Protein AF-K1U5I0-F1 (afdb_monomer)

Mean predicted aligned error: 6.74 Å

InterPro domains:
  IPR011698 CobB/CobQ-like glutamine amidotransferase [PF07685] (1-52)

pLDDT: mean 89.69, std 10.42, range [45.84, 98.0]

Secondary structure (DSSP, 8-state):
---EE-------PPTTPPP--SEE-TTS-EESEEEETTEEE--EETGGG-HHHHHHHHGGGGGG--S------HHHHHHHHHHHHHHHHHHHS-HHHHHHHHHHTT-

Radius of gyration: 20.37 Å; Cα contacts (8 Å, |Δi|>4): 71; chains: 1; bounding box: 43×43×48 Å

Nearest PDB structures (foldseek):
  8y8g-assembly1_A  TM=4.006E-01  e=8.922E+00  Human coronavirus HKU1 (isolate N5)

Sequence (107 aa):
MQGYEIHMGVTTPVEGTPDSPLNLLENGSTDGYYVDSTCMGTYIHGILDNPEFIDFLLVPFADKLSGNAGAFDYHTFKEEQYDRLAEHVRRHVNLPLIYQILTKNHD

Foldseek 3Di:
DDFDADDDDDDDDDPPDDDAFPDQDPVRDGFWHDPDLQDTDGRTHCLVVDPVSVCSNCVVVVVVPPDPPDDDNSVVVVVVVVVVVVVVCVVPPPVVVVVVVVVVVPD

Solvent-accessible surface area (backbone atoms only — not comparable to full-atom values): 6920 Å² total; per-residue (Å²): 132,64,65,46,78,86,78,89,80,83,88,75,83,62,88,91,60,77,94,40,56,62,39,80,44,96,89,72,49,70,42,42,37,46,79,50,90,90,41,66,48,65,65,53,42,55,42,82,75,24,67,72,52,43,51,62,60,40,56,94,46,50,94,75,59,88,65,86,78,64,98,72,64,60,66,62,55,50,52,54,50,50,53,52,50,52,53,51,46,64,74,75,42,68,56,73,59,52,52,50,55,67,61,63,76,76,116

Organism: NCBI:txid408170

Structure (mmCIF, N/CA/C/O backbone):
data_AF-K1U5I0-F1
#
_entry.id   AF-K1U5I0-F1
#
loop_
_atom_site.group_PDB
_atom_site.id
_atom_site.type_symbol
_atom_site.label_atom_id
_atom_site.label_alt_id
_atom_site.label_comp_id
_atom_site.label_asym_id
_atom_site.label_entity_id
_atom_site.label_seq_id
_atom_site.pdbx_PDB_ins_code
_atom_site.Cartn_x
_atom_site.Cartn_y
_atom_site.Cartn_z
_atom_site.occupancy
_atom_site.B_iso_or_equiv
_atom_site.auth_seq_id
_atom_site.auth_comp_id
_atom_site.auth_asym_id
_atom_site.auth_atom_id
_atom_site.pdbx_PDB_model_num
ATOM 1 N N . MET A 1 1 ? 8.441 4.806 2.261 1.00 87.25 1 MET A N 1
ATOM 2 C CA . MET A 1 1 ? 7.229 4.020 1.956 1.00 87.25 1 MET A CA 1
ATOM 3 C C . MET A 1 1 ? 7.018 2.976 3.037 1.00 87.25 1 MET A C 1
ATOM 5 O O . MET A 1 1 ? 7.993 2.566 3.658 1.00 87.25 1 MET A O 1
ATOM 9 N N . GLN A 1 2 ? 5.770 2.588 3.280 1.00 91.31 2 GLN A N 1
ATOM 10 C CA . GLN A 1 2 ? 5.369 1.561 4.240 1.00 91.31 2 GLN A CA 1
ATOM 11 C C . GLN A 1 2 ? 4.345 0.617 3.603 1.00 91.31 2 GLN A C 1
ATOM 13 O O . GLN A 1 2 ? 3.597 0.999 2.702 1.00 91.31 2 GLN A O 1
ATOM 18 N N . GLY A 1 3 ? 4.308 -0.616 4.090 1.00 92.75 3 GLY A N 1
ATOM 19 C CA . GLY A 1 3 ? 3.368 -1.641 3.663 1.00 92.75 3 GLY A CA 1
ATOM 20 C C . GLY A 1 3 ? 3.584 -2.923 4.4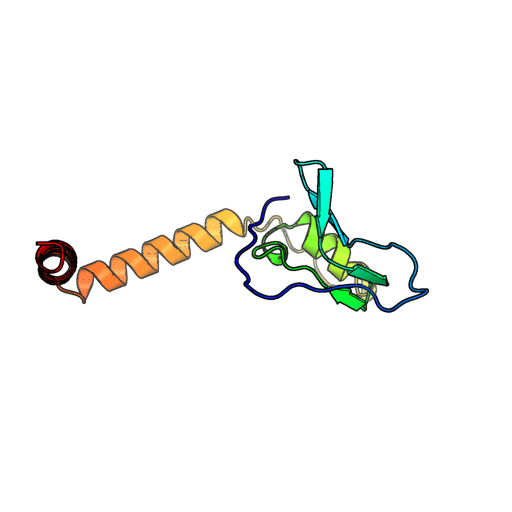56 1.00 92.75 3 GLY A C 1
ATOM 21 O O . GLY A 1 3 ? 4.470 -2.989 5.310 1.00 92.75 3 GLY A O 1
ATOM 22 N N . TYR A 1 4 ? 2.756 -3.927 4.201 1.00 92.00 4 TYR A N 1
ATOM 23 C CA . TYR A 1 4 ? 2.832 -5.209 4.894 1.00 92.00 4 TYR A CA 1
ATOM 24 C C . TYR A 1 4 ? 2.561 -6.375 3.948 1.00 92.00 4 TYR A C 1
ATOM 26 O O . TYR A 1 4 ? 1.899 -6.232 2.923 1.00 92.00 4 TYR A O 1
ATOM 34 N N . GLU A 1 5 ? 3.036 -7.552 4.332 1.00 91.38 5 GLU A N 1
ATOM 35 C CA . GLU A 1 5 ? 2.874 -8.791 3.581 1.00 91.38 5 GLU A CA 1
ATOM 36 C C . GLU A 1 5 ? 1.901 -9.716 4.327 1.00 91.38 5 GLU A C 1
ATOM 38 O O . GLU A 1 5 ? 2.161 -10.106 5.466 1.00 91.38 5 GLU A O 1
ATOM 43 N N . ILE A 1 6 ? 0.754 -10.042 3.720 1.00 90.75 6 ILE A N 1
ATOM 44 C CA . ILE A 1 6 ? -0.195 -11.041 4.244 1.00 90.75 6 ILE A CA 1
ATOM 45 C C . ILE A 1 6 ? -0.737 -11.852 3.065 1.00 90.75 6 ILE A C 1
ATOM 47 O O . ILE A 1 6 ? -1.831 -11.613 2.554 1.00 90.75 6 ILE A O 1
ATOM 51 N N . HIS A 1 7 ? 0.034 -12.841 2.630 1.00 87.88 7 HIS A N 1
ATOM 52 C CA . HIS A 1 7 ? -0.402 -13.808 1.628 1.00 87.88 7 HIS A CA 1
ATOM 53 C C . HIS A 1 7 ? 0.165 -15.194 1.918 1.00 87.88 7 HIS A C 1
ATOM 55 O O . HIS A 1 7 ? 1.148 -15.364 2.629 1.00 87.88 7 HIS A O 1
ATOM 61 N N . MET A 1 8 ? -0.486 -16.202 1.340 1.00 91.38 8 MET A N 1
ATOM 62 C CA . MET A 1 8 ? -0.056 -17.603 1.418 1.00 91.38 8 MET A CA 1
ATOM 63 C C . MET A 1 8 ? 0.580 -18.095 0.112 1.00 91.38 8 MET A C 1
ATOM 65 O O . MET A 1 8 ? 1.164 -19.174 0.077 1.00 91.38 8 MET A O 1
ATOM 69 N N . GLY A 1 9 ? 0.411 -17.346 -0.982 1.00 92.31 9 GLY A N 1
ATOM 70 C CA . GLY A 1 9 ? 0.969 -17.698 -2.286 1.00 92.31 9 GLY A CA 1
ATOM 71 C C . GLY A 1 9 ? 2.462 -17.400 -2.353 1.00 92.31 9 GLY A C 1
ATOM 72 O O . GLY A 1 9 ? 2.922 -16.448 -1.735 1.00 92.31 9 GLY A O 1
ATOM 73 N N . VAL A 1 10 ? 3.199 -18.189 -3.132 1.00 90.69 10 VAL A N 1
ATOM 74 C CA . VAL A 1 10 ? 4.613 -17.949 -3.443 1.00 90.69 10 VAL A CA 1
ATOM 75 C C . VAL A 1 10 ? 4.734 -17.831 -4.955 1.00 90.69 10 VAL A C 1
ATOM 77 O O . VAL A 1 10 ? 4.300 -18.729 -5.677 1.00 90.69 10 VAL A O 1
ATOM 80 N N . THR A 1 11 ? 5.303 -16.726 -5.432 1.00 92.00 11 THR A N 1
ATOM 81 C CA . THR A 1 11 ? 5.589 -16.525 -6.856 1.00 92.00 11 THR A CA 1
ATOM 82 C C . THR A 1 11 ? 7.048 -16.850 -7.130 1.00 92.00 11 THR A C 1
ATOM 84 O O . THR A 1 11 ? 7.940 -16.363 -6.441 1.00 92.00 11 THR A O 1
ATOM 87 N N . THR A 1 12 ? 7.294 -17.655 -8.159 1.00 90.94 12 THR A N 1
ATOM 88 C CA . THR A 1 12 ? 8.636 -17.923 -8.683 1.00 90.94 12 THR A CA 1
ATOM 89 C C . THR A 1 12 ? 8.719 -17.432 -10.125 1.00 90.94 12 THR A C 1
ATOM 91 O O . THR A 1 12 ? 7.832 -17.785 -10.911 1.00 90.94 12 THR A O 1
ATOM 94 N N . PRO A 1 13 ? 9.754 -16.660 -10.502 1.00 90.12 13 PRO A N 1
ATOM 95 C CA . PRO A 1 13 ? 9.954 -16.254 -11.888 1.00 90.12 13 PRO A CA 1
ATOM 96 C C . PRO A 1 13 ? 10.037 -17.463 -12.823 1.00 90.12 13 PRO A C 1
ATOM 98 O O . PRO A 1 13 ? 10.551 -18.522 -12.456 1.00 90.12 13 PRO A O 1
ATOM 101 N N . VAL A 1 14 ? 9.544 -17.297 -14.050 1.00 93.56 14 VAL A N 1
ATOM 102 C CA . VAL A 1 14 ? 9.713 -18.303 -15.105 1.00 93.56 14 VAL A CA 1
ATOM 103 C C . VAL A 1 14 ? 11.199 -18.415 -15.449 1.00 93.56 14 VAL A C 1
ATOM 105 O O . VAL A 1 14 ? 11.912 -17.411 -15.472 1.00 93.56 14 VAL A O 1
ATOM 108 N N . GLU A 1 15 ? 11.674 -19.625 -15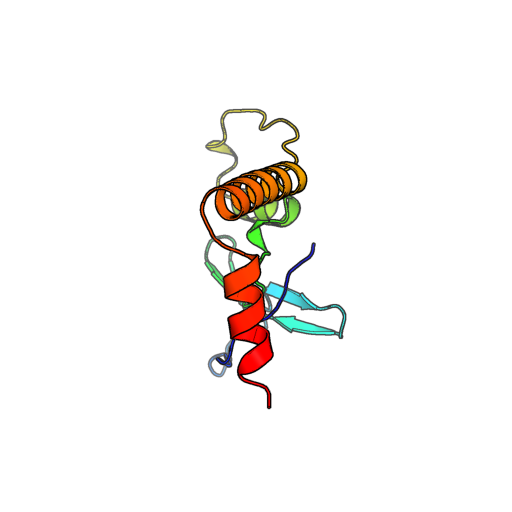.738 1.00 94.88 15 GLU A N 1
ATOM 109 C CA . GLU A 1 15 ? 13.074 -19.867 -16.094 1.00 94.88 15 GLU A CA 1
ATOM 110 C C . GLU A 1 15 ? 13.544 -18.960 -17.248 1.00 94.88 15 GLU A C 1
ATOM 112 O O . GLU A 1 15 ? 12.842 -18.772 -18.241 1.00 94.88 15 GLU A O 1
ATOM 117 N N . GLY A 1 16 ? 14.739 -18.377 -17.102 1.00 93.94 16 GLY A N 1
ATOM 118 C CA . GLY A 1 16 ? 15.322 -17.452 -18.082 1.00 93.94 16 GLY A CA 1
ATOM 119 C C . GLY A 1 16 ? 14.824 -16.006 -17.986 1.00 93.94 16 GLY A C 1
ATOM 120 O O . GLY A 1 16 ? 15.318 -15.148 -18.717 1.00 93.94 16 GLY A O 1
ATOM 121 N N . THR A 1 17 ? 13.889 -15.714 -17.080 1.00 93.06 17 THR A N 1
ATOM 122 C CA . THR A 1 17 ? 13.443 -14.345 -16.799 1.00 93.06 17 THR A CA 1
ATOM 123 C C . THR A 1 17 ? 14.529 -13.593 -16.014 1.00 93.06 17 THR A C 1
ATOM 125 O O . THR A 1 17 ? 15.027 -14.136 -15.024 1.00 93.06 17 THR A O 1
ATOM 128 N N . PRO A 1 18 ? 14.929 -12.373 -16.429 1.00 94.25 18 PRO A N 1
ATOM 129 C CA . PRO A 1 18 ? 15.861 -11.552 -15.660 1.00 94.25 18 PRO A CA 1
ATOM 130 C C . PRO A 1 18 ? 15.331 -11.251 -14.258 1.00 94.25 18 PRO A C 1
ATOM 132 O O . PRO A 1 18 ? 14.127 -11.165 -14.051 1.00 94.25 18 PRO A O 1
ATOM 135 N N . ASP A 1 19 ? 16.224 -11.043 -13.296 1.00 93.81 19 ASP A N 1
ATOM 136 C CA . ASP A 1 19 ? 15.800 -10.559 -11.986 1.00 93.81 19 ASP A CA 1
ATOM 137 C C . ASP A 1 19 ? 15.390 -9.083 -12.092 1.00 93.81 19 ASP A C 1
ATOM 139 O O . ASP A 1 19 ? 16.171 -8.23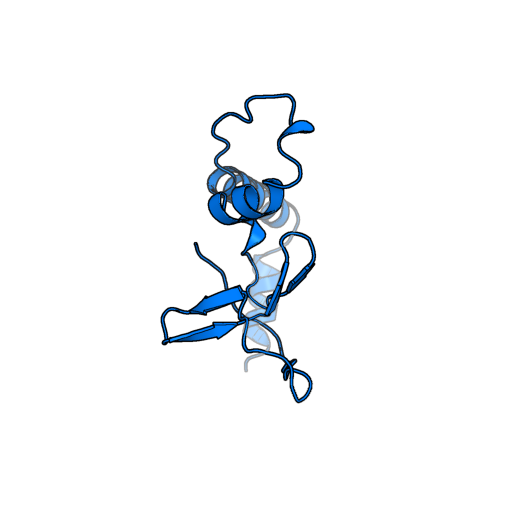9 -12.543 1.00 93.81 19 ASP A O 1
ATOM 143 N N . SER A 1 20 ? 14.144 -8.778 -11.737 1.00 96.56 20 SER A N 1
ATOM 144 C CA . SER A 1 20 ? 13.605 -7.417 -11.778 1.00 96.56 20 SER A CA 1
ATOM 145 C C . SER A 1 20 ? 12.558 -7.225 -10.682 1.00 96.56 20 SER A C 1
ATOM 147 O O . SER A 1 20 ? 11.363 -7.139 -10.965 1.00 96.56 20 SER A O 1
ATOM 149 N N . PRO A 1 21 ? 12.973 -7.221 -9.407 1.00 96.31 21 PRO A N 1
ATOM 150 C CA . PRO A 1 21 ? 12.046 -7.029 -8.305 1.00 96.31 21 PRO A CA 1
ATOM 151 C C . PRO A 1 21 ? 11.493 -5.603 -8.301 1.00 96.31 21 PRO A C 1
ATOM 153 O O . PRO A 1 21 ? 12.200 -4.653 -8.642 1.00 96.31 21 PRO A O 1
ATOM 156 N N . LEU A 1 22 ? 10.238 -5.443 -7.872 1.00 96.44 22 LEU A N 1
ATOM 157 C CA . LEU A 1 22 ? 9.654 -4.110 -7.699 1.00 96.44 22 LEU A CA 1
ATOM 158 C C . LEU A 1 22 ? 10.148 -3.452 -6.403 1.00 96.44 22 LEU A C 1
ATOM 160 O O . LEU A 1 22 ? 10.394 -2.248 -6.377 1.00 96.44 22 LEU A O 1
ATOM 164 N N . ASN A 1 23 ? 10.305 -4.244 -5.338 1.00 95.75 23 ASN A N 1
ATOM 165 C CA . ASN A 1 23 ? 10.653 -3.757 -4.009 1.00 95.75 23 ASN A CA 1
ATOM 166 C C . ASN A 1 23 ? 11.929 -4.410 -3.475 1.00 95.75 23 ASN A C 1
ATOM 168 O O . ASN A 1 23 ? 12.128 -5.619 -3.605 1.00 95.75 23 ASN A O 1
ATOM 172 N N . LEU A 1 24 ? 12.738 -3.607 -2.782 1.00 95.62 24 LEU A N 1
ATOM 173 C CA . LEU A 1 24 ? 13.782 -4.064 -1.868 1.00 95.62 24 LEU A CA 1
ATOM 174 C C . LEU A 1 24 ? 13.307 -3.797 -0.437 1.00 95.62 24 LEU A C 1
ATOM 176 O O . LEU A 1 24 ? 13.057 -2.646 -0.073 1.00 95.62 24 LEU A O 1
ATOM 180 N N . LEU A 1 25 ? 13.159 -4.854 0.357 1.00 94.44 25 LEU A N 1
ATOM 181 C CA . LEU A 1 25 ? 12.658 -4.785 1.727 1.00 94.44 25 LEU A CA 1
ATOM 182 C C . LEU A 1 25 ? 13.794 -4.498 2.720 1.00 94.44 25 LEU A C 1
ATOM 184 O O . LEU A 1 25 ? 14.968 -4.744 2.442 1.00 94.44 25 LEU A O 1
ATOM 188 N N . GLU A 1 26 ? 13.452 -4.008 3.915 1.00 93.75 26 GLU A N 1
ATOM 189 C CA . GLU A 1 26 ? 14.434 -3.618 4.945 1.00 93.75 26 GLU A CA 1
ATOM 190 C C . GLU A 1 26 ? 15.344 -4.771 5.397 1.00 93.75 26 GLU A C 1
ATOM 192 O O . GLU A 1 26 ? 16.496 -4.559 5.768 1.00 93.75 26 GLU A O 1
ATOM 197 N N . ASN A 1 27 ? 14.844 -6.007 5.338 1.00 92.94 27 ASN A N 1
ATOM 198 C CA . ASN A 1 27 ? 15.603 -7.216 5.662 1.00 92.94 27 ASN A CA 1
ATOM 199 C C . ASN A 1 27 ? 16.538 -7.678 4.519 1.00 92.94 27 ASN A C 1
ATOM 201 O O . ASN A 1 27 ? 17.172 -8.726 4.641 1.00 92.94 27 ASN A O 1
ATOM 205 N N . GLY A 1 28 ? 16.607 -6.930 3.413 1.00 94.38 28 GLY A N 1
ATOM 206 C CA . GLY A 1 28 ? 17.417 -7.233 2.233 1.00 94.38 28 GLY A CA 1
ATOM 207 C C . GLY A 1 28 ? 16.791 -8.232 1.257 1.00 94.38 28 GLY A C 1
ATOM 208 O O . GLY A 1 28 ? 17.397 -8.517 0.227 1.00 94.38 28 GLY A O 1
ATOM 209 N N . SER A 1 29 ? 15.602 -8.765 1.554 1.00 93.31 29 SER A N 1
ATOM 210 C CA . SER A 1 29 ? 14.839 -9.573 0.595 1.00 93.31 29 SER A CA 1
ATOM 211 C C . SER A 1 29 ? 14.132 -8.695 -0.437 1.00 93.31 29 SER A C 1
ATOM 213 O O . SER A 1 29 ? 13.995 -7.483 -0.259 1.00 93.31 29 SER A O 1
ATOM 215 N N . THR A 1 30 ? 13.704 -9.304 -1.536 1.00 95.12 30 THR A N 1
ATOM 216 C CA . THR A 1 30 ? 13.008 -8.625 -2.625 1.00 95.12 30 THR A CA 1
ATOM 217 C C . THR A 1 30 ? 11.564 -9.099 -2.719 1.00 95.12 30 THR A C 1
ATOM 219 O O . THR A 1 30 ? 11.262 -10.248 -2.399 1.00 95.12 30 THR A O 1
ATOM 222 N N . ASP A 1 31 ? 10.671 -8.215 -3.160 1.00 95.38 31 ASP A N 1
ATOM 223 C CA . ASP A 1 31 ? 9.271 -8.552 -3.423 1.00 95.38 31 ASP A CA 1
ATOM 224 C C . ASP A 1 31 ? 8.811 -8.013 -4.780 1.00 95.38 31 ASP A C 1
ATOM 226 O O . ASP A 1 31 ? 9.223 -6.939 -5.238 1.00 95.38 31 ASP A O 1
ATOM 230 N N . GLY A 1 32 ? 7.887 -8.756 -5.384 1.00 95.31 32 GLY A N 1
ATOM 231 C CA . GLY A 1 32 ? 7.222 -8.358 -6.604 1.00 95.31 32 GLY A CA 1
ATOM 232 C C . GLY A 1 32 ? 8.098 -8.496 -7.839 1.00 95.31 32 GLY A C 1
ATOM 233 O O . GLY A 1 32 ? 9.199 -9.041 -7.809 1.00 95.31 32 GLY A O 1
ATOM 234 N N . TYR A 1 33 ? 7.576 -8.000 -8.951 1.00 97.12 33 TYR A N 1
ATOM 235 C CA . TYR A 1 33 ? 8.256 -8.019 -10.233 1.00 97.12 33 TYR A CA 1
ATOM 236 C C . TYR A 1 33 ? 7.868 -6.778 -11.039 1.00 97.12 33 TYR A C 1
ATOM 238 O O . TYR A 1 33 ? 6.689 -6.419 -11.114 1.00 97.12 33 TYR A O 1
ATOM 246 N N . TYR A 1 34 ? 8.853 -6.134 -11.649 1.00 96.56 34 TYR A N 1
ATOM 247 C CA . TYR A 1 34 ? 8.700 -4.962 -12.498 1.00 96.56 34 TYR A CA 1
ATOM 248 C C . TYR A 1 34 ? 9.044 -5.336 -13.942 1.00 96.56 34 TYR A C 1
ATOM 250 O O . TYR A 1 34 ? 10.177 -5.689 -14.253 1.00 96.56 34 TYR A O 1
ATOM 258 N N . VAL A 1 35 ? 8.060 -5.278 -14.840 1.00 95.31 35 VAL A N 1
ATOM 259 C CA . VAL A 1 35 ? 8.306 -5.435 -16.282 1.00 95.31 35 VAL A CA 1
ATOM 260 C C . VAL A 1 35 ? 8.549 -4.059 -16.894 1.00 95.31 35 VAL A C 1
ATOM 262 O O . VAL A 1 35 ? 9.568 -3.835 -17.546 1.00 95.31 35 VAL A O 1
ATOM 265 N N . ASP A 1 36 ? 7.621 -3.133 -16.653 1.00 94.06 36 ASP A N 1
ATOM 266 C CA . ASP A 1 36 ? 7.675 -1.744 -17.102 1.00 94.06 36 ASP A CA 1
ATOM 267 C C . ASP A 1 36 ? 6.702 -0.861 -16.295 1.00 94.06 36 ASP A C 1
ATOM 269 O O . ASP A 1 36 ? 6.020 -1.328 -15.383 1.00 94.06 36 ASP A O 1
ATOM 273 N N . SER A 1 37 ? 6.612 0.431 -16.634 1.00 91.25 37 SER A N 1
ATOM 274 C CA . SER A 1 37 ? 5.779 1.417 -15.926 1.00 91.25 37 SER A CA 1
ATOM 275 C C . SER A 1 37 ? 4.270 1.155 -16.001 1.00 91.25 37 SER A C 1
ATOM 277 O O . SER A 1 37 ? 3.501 1.792 -15.284 1.00 91.25 37 SER A O 1
ATOM 279 N N . THR A 1 38 ? 3.835 0.230 -16.854 1.00 91.38 38 THR A N 1
ATOM 280 C CA . THR A 1 38 ? 2.433 -0.169 -17.027 1.00 91.38 38 THR A CA 1
ATOM 281 C C . THR A 1 38 ? 2.155 -1.603 -16.574 1.00 91.38 38 THR A C 1
ATOM 283 O O . THR A 1 38 ? 0.990 -1.981 -16.444 1.00 91.38 38 THR A O 1
ATOM 286 N N . CYS A 1 39 ? 3.195 -2.396 -16.296 1.00 94.50 39 CYS A N 1
ATOM 287 C CA . CYS A 1 39 ? 3.085 -3.776 -15.844 1.00 94.50 39 CYS A CA 1
ATOM 288 C C . CYS A 1 39 ? 4.082 -4.072 -14.716 1.00 94.50 39 CYS A C 1
ATOM 290 O O . CYS A 1 39 ? 5.284 -4.251 -14.923 1.00 94.50 39 CYS A O 1
ATOM 292 N N . MET A 1 40 ? 3.551 -4.157 -13.500 1.00 95.88 40 MET A N 1
ATOM 293 C CA . MET A 1 40 ? 4.292 -4.507 -12.295 1.00 95.88 40 MET A CA 1
ATOM 294 C C . MET A 1 40 ? 3.357 -5.177 -11.288 1.00 95.88 40 MET A C 1
ATOM 296 O O . MET A 1 40 ? 2.144 -4.955 -11.312 1.00 95.88 40 MET A O 1
ATOM 300 N N . GLY A 1 41 ? 3.916 -5.995 -10.404 1.00 95.69 41 GLY A N 1
ATOM 301 C CA . GLY A 1 41 ? 3.179 -6.677 -9.346 1.00 95.69 41 GLY A CA 1
ATOM 302 C C . GLY A 1 41 ? 3.986 -6.726 -8.058 1.00 95.69 41 GLY A C 1
ATOM 303 O O . GLY A 1 41 ? 5.211 -6.709 -8.091 1.00 95.69 41 GLY A O 1
ATOM 304 N N . THR A 1 42 ? 3.301 -6.777 -6.924 1.00 96.12 42 THR A N 1
ATOM 305 C CA . THR A 1 42 ? 3.895 -6.830 -5.584 1.00 96.12 42 THR A CA 1
ATOM 306 C C . THR A 1 42 ? 2.904 -7.447 -4.618 1.00 96.12 42 THR A C 1
ATOM 308 O O . THR A 1 42 ? 1.691 -7.291 -4.791 1.00 96.12 42 THR A O 1
ATOM 311 N N . TYR A 1 43 ? 3.422 -8.138 -3.610 1.00 95.62 43 TYR A N 1
ATOM 312 C CA . TYR A 1 43 ? 2.622 -8.615 -2.494 1.00 95.62 43 TYR A CA 1
ATOM 313 C C . TYR A 1 43 ? 2.541 -7.624 -1.326 1.00 95.62 43 TYR A C 1
ATOM 315 O O . TYR A 1 43 ? 1.820 -7.872 -0.356 1.00 95.62 43 TYR A O 1
ATOM 323 N N . ILE A 1 44 ? 3.235 -6.488 -1.412 1.00 95.94 44 ILE A N 1
ATOM 324 C CA . ILE A 1 44 ? 3.166 -5.440 -0.400 1.00 95.94 44 ILE A CA 1
ATOM 325 C C . ILE A 1 44 ? 1.793 -4.768 -0.452 1.00 95.94 44 ILE A C 1
ATOM 327 O O . ILE A 1 44 ? 1.486 -3.923 -1.298 1.00 95.94 44 ILE A O 1
ATOM 331 N N . HIS A 1 45 ? 0.956 -5.127 0.512 1.00 93.75 45 HIS A N 1
ATOM 332 C CA . HIS A 1 45 ? -0.298 -4.448 0.777 1.00 93.75 45 HIS A CA 1
ATOM 333 C C . HIS A 1 45 ? -0.033 -3.054 1.351 1.00 93.75 45 HIS A C 1
ATOM 335 O O . HIS A 1 45 ? 0.926 -2.830 2.090 1.00 93.75 45 HIS A O 1
ATOM 341 N N . GLY A 1 46 ? -0.906 -2.103 1.013 1.00 92.62 46 GLY A N 1
ATOM 342 C CA . GLY A 1 46 ? -0.751 -0.701 1.408 1.00 92.62 46 GLY A CA 1
ATOM 343 C C . GLY A 1 46 ? 0.237 0.089 0.545 1.00 92.62 46 GLY A C 1
ATOM 344 O O . GLY A 1 46 ? 0.378 1.285 0.758 1.00 92.62 46 GLY A O 1
ATOM 345 N N . ILE A 1 47 ? 0.871 -0.516 -0.470 1.00 93.81 47 ILE A N 1
ATOM 346 C CA . ILE A 1 47 ? 1.818 0.202 -1.340 1.00 93.81 47 ILE A CA 1
ATOM 347 C C . ILE A 1 47 ? 1.182 1.428 -2.025 1.00 93.81 47 ILE A C 1
ATOM 349 O O . ILE A 1 47 ? 1.817 2.472 -2.122 1.00 93.81 47 ILE A O 1
ATOM 353 N N . LEU A 1 48 ? -0.104 1.346 -2.388 1.00 92.25 48 LEU A N 1
ATOM 354 C CA . LEU A 1 48 ? -0.880 2.440 -2.991 1.00 92.25 48 LEU A CA 1
ATOM 355 C C . LEU A 1 48 ? -1.295 3.541 -1.999 1.00 92.25 48 LEU A C 1
ATOM 357 O O . LEU A 1 48 ? -1.800 4.576 -2.419 1.00 92.25 48 LEU A O 1
ATOM 361 N N . ASP A 1 49 ? -1.076 3.345 -0.700 1.00 89.88 49 ASP A N 1
ATOM 362 C CA . ASP A 1 49 ? -1.298 4.387 0.305 1.00 89.88 49 ASP A CA 1
ATOM 363 C C . ASP A 1 49 ? -0.089 5.348 0.396 1.00 89.88 49 ASP A C 1
ATOM 365 O O . ASP A 1 49 ? -0.145 6.343 1.117 1.00 89.88 49 ASP A O 1
ATOM 369 N N . ASN A 1 50 ? 1.005 5.061 -0.327 1.00 90.19 50 ASN A N 1
ATOM 370 C CA . ASN A 1 50 ? 2.230 5.863 -0.342 1.00 90.19 50 ASN A CA 1
ATOM 371 C C . ASN A 1 50 ? 2.201 6.877 -1.498 1.00 90.19 50 ASN A C 1
ATOM 373 O O . ASN A 1 50 ? 2.238 6.452 -2.660 1.00 90.19 50 ASN A O 1
ATOM 377 N N . PRO A 1 51 ? 2.198 8.195 -1.222 1.00 87.38 51 PRO A N 1
ATOM 378 C CA . PRO A 1 51 ? 2.161 9.222 -2.262 1.00 87.38 51 PRO A CA 1
ATOM 379 C C . PRO A 1 51 ? 3.276 9.075 -3.299 1.00 87.38 51 PRO A C 1
ATOM 381 O O . PRO A 1 51 ? 3.020 9.191 -4.492 1.00 87.38 51 PRO A O 1
ATOM 384 N N . GLU A 1 52 ? 4.489 8.720 -2.871 1.00 89.25 52 GLU A N 1
ATOM 385 C CA . GLU A 1 52 ? 5.640 8.593 -3.768 1.00 89.25 52 GLU A CA 1
ATOM 386 C C . GLU A 1 52 ? 5.466 7.454 -4.783 1.00 89.25 52 GLU A C 1
ATOM 388 O O . GLU A 1 52 ? 5.915 7.557 -5.926 1.00 89.25 52 GLU A O 1
ATOM 393 N N . PHE A 1 53 ? 4.791 6.370 -4.388 1.00 92.19 53 PHE A N 1
ATOM 394 C CA . PHE A 1 53 ? 4.502 5.256 -5.289 1.00 92.19 53 PHE A CA 1
ATOM 395 C C . PHE A 1 53 ? 3.353 5.584 -6.249 1.00 92.19 53 PHE A C 1
ATOM 397 O O . PHE A 1 53 ? 3.387 5.191 -7.414 1.00 92.19 53 PHE A O 1
ATOM 404 N N . ILE A 1 54 ? 2.352 6.337 -5.784 1.00 90.31 54 ILE A N 1
ATOM 405 C CA . ILE A 1 54 ? 1.283 6.851 -6.647 1.00 90.31 54 ILE A CA 1
ATOM 406 C C . ILE A 1 54 ? 1.851 7.807 -7.694 1.00 90.31 54 ILE A C 1
ATOM 408 O O . ILE A 1 54 ? 1.537 7.657 -8.874 1.00 90.31 54 ILE A O 1
ATOM 412 N N . ASP A 1 55 ? 2.732 8.724 -7.297 1.00 88.19 55 ASP A N 1
ATOM 413 C CA . ASP A 1 55 ? 3.415 9.628 -8.223 1.00 88.19 55 ASP A CA 1
ATOM 414 C C . ASP A 1 55 ? 4.190 8.837 -9.281 1.00 88.19 55 ASP A C 1
ATOM 416 O O . ASP A 1 55 ? 4.028 9.092 -10.475 1.00 88.19 55 ASP A O 1
ATOM 420 N N . PHE A 1 56 ? 4.957 7.823 -8.860 1.00 90.81 56 PHE A N 1
ATOM 421 C CA . PHE A 1 56 ? 5.657 6.901 -9.757 1.00 90.81 56 PHE A CA 1
ATOM 422 C C . PHE A 1 56 ? 4.710 6.205 -10.751 1.00 90.81 56 PHE A C 1
ATOM 424 O O . PHE A 1 56 ? 4.984 6.191 -11.954 1.00 90.81 56 PHE A O 1
ATOM 431 N N . LEU A 1 57 ? 3.578 5.679 -10.275 1.00 92.00 57 LEU A N 1
ATOM 432 C CA . LEU A 1 57 ? 2.582 4.995 -11.106 1.00 92.00 57 LEU A CA 1
ATOM 433 C C . LEU A 1 57 ? 1.911 5.940 -12.115 1.00 92.00 57 LEU A C 1
ATOM 435 O O . LEU A 1 57 ? 1.528 5.523 -13.210 1.00 92.00 57 LEU A O 1
ATOM 439 N N . LEU A 1 58 ? 1.756 7.214 -11.753 1.00 88.88 58 LEU A N 1
ATOM 440 C CA . LEU A 1 58 ? 1.069 8.216 -12.562 1.00 88.88 58 LEU A CA 1
ATOM 441 C C . LEU A 1 58 ? 1.973 8.923 -13.580 1.00 88.88 58 LEU A C 1
ATOM 443 O O . LEU A 1 58 ? 1.435 9.559 -14.491 1.00 88.88 58 LEU A O 1
ATOM 447 N N . VAL A 1 59 ? 3.304 8.776 -13.501 1.00 88.75 59 VAL A N 1
ATOM 448 C CA . VAL A 1 59 ? 4.261 9.377 -14.457 1.00 88.75 59 VAL A CA 1
ATOM 449 C C . VAL A 1 59 ? 3.845 9.187 -15.927 1.00 88.75 59 VAL A C 1
ATOM 451 O O . VAL A 1 59 ? 3.819 10.183 -16.654 1.00 88.75 59 VAL A O 1
ATOM 454 N N . PRO A 1 60 ? 3.451 7.983 -16.402 1.00 89.00 60 PRO A N 1
ATOM 455 C CA . PRO A 1 60 ? 3.069 7.776 -17.805 1.00 89.00 60 PRO A CA 1
ATOM 456 C C . PRO A 1 60 ? 1.796 8.525 -18.239 1.00 89.00 60 PRO A C 1
ATOM 458 O O . PRO A 1 60 ? 1.477 8.568 -19.427 1.00 89.00 60 PRO A O 1
ATOM 461 N N . PHE A 1 61 ? 1.048 9.093 -17.290 1.00 86.69 61 PHE A N 1
ATOM 462 C CA . PHE A 1 61 ? -0.238 9.755 -17.504 1.00 86.69 61 PHE A CA 1
ATOM 463 C C . PHE A 1 61 ? -0.216 11.247 -17.155 1.00 86.69 61 PHE A C 1
ATOM 465 O O . PHE A 1 61 ? -1.277 11.873 -17.173 1.00 86.69 61 PHE A O 1
ATOM 472 N N . ALA A 1 62 ? 0.959 11.823 -16.877 1.00 83.50 62 ALA A N 1
ATOM 473 C CA . ALA A 1 62 ? 1.110 13.213 -16.441 1.00 83.50 62 ALA A CA 1
ATOM 474 C C . ALA A 1 62 ? 0.379 14.221 -17.351 1.00 83.50 62 A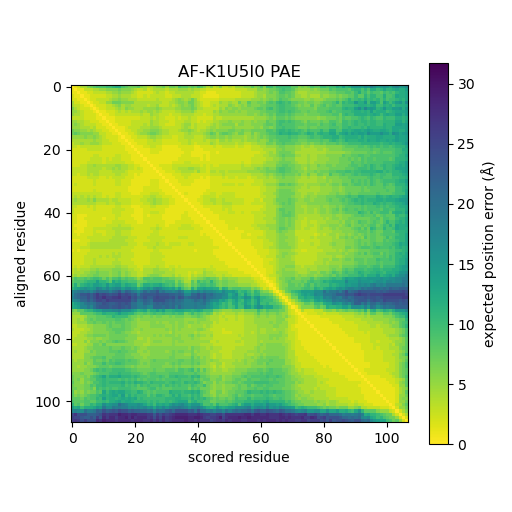LA A C 1
ATOM 476 O O . ALA A 1 62 ? -0.317 15.102 -16.853 1.00 83.50 62 ALA A O 1
ATOM 477 N N . ASP A 1 63 ? 0.418 14.029 -18.674 1.00 83.12 63 ASP A N 1
ATOM 478 C CA . ASP A 1 63 ? -0.252 14.909 -19.649 1.00 83.12 63 ASP A CA 1
ATOM 479 C C . ASP A 1 63 ? -1.790 14.921 -19.532 1.00 83.12 63 ASP A C 1
ATOM 481 O O . ASP A 1 63 ? -2.453 15.838 -20.019 1.00 83.12 63 ASP A O 1
ATOM 485 N N . LYS A 1 64 ? -2.380 13.899 -18.900 1.00 81.00 64 LYS A N 1
ATOM 486 C CA . LYS A 1 64 ? -3.830 13.782 -18.671 1.00 81.00 64 LYS A CA 1
ATOM 487 C C . LYS A 1 64 ? -4.261 14.347 -17.318 1.00 81.00 64 LYS A C 1
ATOM 489 O O . LYS A 1 64 ? -5.460 14.500 -17.082 1.00 81.00 64 LYS A O 1
ATOM 494 N N . LEU A 1 65 ? -3.314 14.645 -16.432 1.00 75.38 65 LEU A N 1
ATOM 495 C CA . LEU A 1 65 ? -3.579 15.186 -15.105 1.00 75.38 65 LEU A CA 1
ATOM 496 C C . LEU A 1 65 ? -3.654 16.714 -15.193 1.00 75.38 65 LEU A C 1
ATOM 498 O O . LEU A 1 65 ? -2.696 17.439 -14.944 1.00 75.38 65 LEU A O 1
ATOM 502 N N . SER A 1 66 ? -4.822 17.227 -15.579 1.00 60.91 66 SER A N 1
ATOM 503 C CA . SER A 1 66 ? -5.095 18.665 -15.579 1.00 60.91 66 SER A CA 1
ATOM 504 C C . SER A 1 66 ? -5.504 19.128 -14.176 1.00 60.91 66 SER A C 1
ATOM 506 O O . SER A 1 66 ? -6.692 19.171 -13.851 1.00 60.91 66 SER A O 1
ATOM 508 N N . GLY A 1 67 ? -4.531 19.464 -13.332 1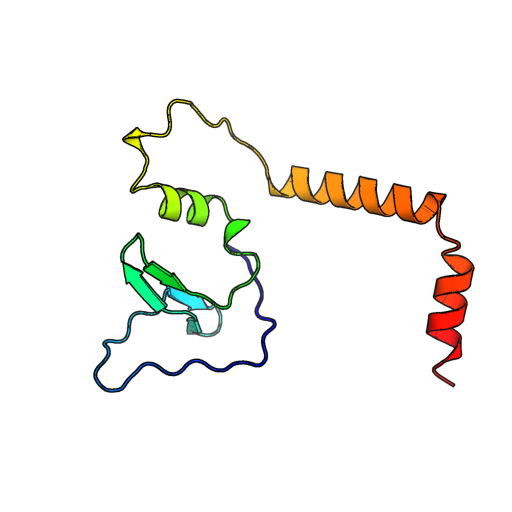.00 61.88 67 GLY A N 1
ATOM 509 C CA . GLY A 1 67 ? -4.789 20.103 -12.042 1.00 61.88 67 GLY A CA 1
ATOM 510 C C . GLY A 1 67 ? -3.657 19.911 -11.043 1.00 61.88 67 GLY A C 1
ATOM 511 O O . GLY A 1 67 ? -3.092 18.829 -10.939 1.00 61.88 67 GLY A O 1
ATOM 512 N N . ASN A 1 68 ? -3.364 20.954 -10.263 1.00 55.56 68 ASN A N 1
ATOM 513 C CA . ASN A 1 68 ? -2.624 20.782 -9.017 1.00 55.56 68 ASN A CA 1
ATOM 514 C C . ASN A 1 68 ? -3.512 19.966 -8.075 1.00 55.56 68 ASN A C 1
ATOM 516 O O . ASN A 1 68 ? -4.421 20.518 -7.449 1.00 55.56 68 ASN A O 1
ATOM 520 N N . ALA A 1 69 ? -3.256 18.663 -7.966 1.00 60.72 69 ALA A N 1
ATOM 521 C CA . ALA A 1 69 ? -3.626 17.937 -6.766 1.00 60.72 69 ALA A CA 1
ATOM 522 C C . ALA A 1 69 ? -2.844 18.607 -5.629 1.00 60.72 69 ALA A C 1
ATOM 524 O O . ALA A 1 69 ? -1.629 18.463 -5.525 1.00 60.72 69 ALA A O 1
ATOM 525 N N . GLY A 1 70 ? -3.509 19.475 -4.862 1.00 61.41 70 GLY A N 1
ATOM 526 C CA . GLY A 1 70 ? -2.904 20.064 -3.671 1.00 61.41 70 GLY A CA 1
ATOM 527 C C . GLY A 1 70 ? -2.427 18.962 -2.725 1.00 61.41 70 GLY A C 1
ATOM 528 O O . GLY A 1 70 ? -2.827 17.808 -2.868 1.00 61.41 70 GLY A O 1
ATOM 529 N N . ALA A 1 71 ? -1.591 19.314 -1.748 1.00 65.62 71 ALA A N 1
ATOM 530 C CA . ALA A 1 71 ? -1.153 18.367 -0.729 1.00 65.62 71 ALA A CA 1
ATOM 531 C C . ALA A 1 71 ? -2.382 17.755 -0.028 1.00 65.62 71 ALA A C 1
ATOM 533 O O . ALA A 1 71 ? -3.050 18.419 0.766 1.00 65.62 71 ALA A O 1
ATOM 534 N N . PHE A 1 72 ? -2.707 16.512 -0.376 1.00 78.81 72 PHE A N 1
ATOM 535 C CA . PHE A 1 72 ? -3.772 15.734 0.233 1.00 78.81 72 PHE A CA 1
ATOM 536 C C . PHE A 1 72 ? -3.124 14.702 1.143 1.00 78.81 72 PHE A C 1
ATOM 538 O O . PHE A 1 72 ? -2.452 13.781 0.680 1.00 78.81 72 PHE A O 1
ATOM 545 N N . ASP A 1 73 ? -3.307 14.879 2.447 1.00 84.88 73 ASP A N 1
ATOM 546 C CA . ASP A 1 73 ? -2.842 13.918 3.436 1.00 84.88 73 ASP A CA 1
ATOM 547 C C . ASP A 1 73 ? -3.830 12.749 3.511 1.00 84.88 73 ASP A C 1
ATOM 549 O O . ASP A 1 73 ? -4.775 12.729 4.307 1.00 84.88 73 ASP A O 1
ATOM 553 N N . TYR A 1 74 ? -3.621 11.780 2.622 1.00 84.88 74 TYR A N 1
ATOM 554 C CA . TYR A 1 74 ? -4.442 10.578 2.553 1.00 84.88 74 TYR A CA 1
ATOM 555 C C . TYR A 1 74 ? -4.383 9.755 3.846 1.00 84.88 74 TYR A C 1
ATOM 557 O O . TYR A 1 74 ? -5.390 9.154 4.220 1.00 84.88 74 TYR A O 1
ATOM 565 N N . HIS A 1 75 ? -3.250 9.759 4.559 1.00 85.69 75 HIS A N 1
ATOM 566 C CA . HIS A 1 75 ? -3.119 9.039 5.823 1.00 85.69 75 HIS A CA 1
ATOM 567 C C . HIS A 1 75 ? -4.082 9.613 6.866 1.00 85.69 75 HIS A C 1
ATOM 569 O O . HIS A 1 75 ? -4.897 8.878 7.424 1.00 85.69 75 HIS A O 1
ATOM 575 N N . THR A 1 76 ? -4.051 10.932 7.075 1.00 90.06 76 THR A N 1
ATOM 576 C CA . THR A 1 76 ? -4.983 11.601 7.997 1.00 90.06 76 THR A CA 1
ATOM 577 C C . THR A 1 76 ? -6.437 11.375 7.580 1.00 90.06 76 THR A C 1
ATOM 579 O O . THR A 1 76 ? -7.263 10.998 8.410 1.00 90.06 76 THR A O 1
ATOM 582 N N . PHE A 1 77 ? -6.750 11.503 6.286 1.00 91.38 77 PHE A N 1
ATOM 583 C CA . PHE A 1 7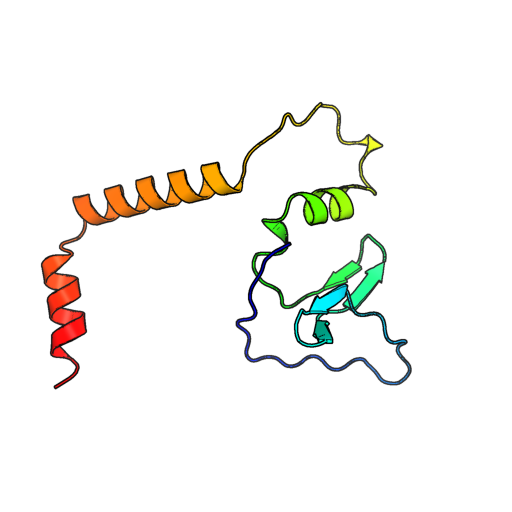7 ? -8.101 11.240 5.780 1.00 91.38 77 PHE A CA 1
ATOM 584 C C . PHE A 1 77 ? -8.585 9.811 6.080 1.00 91.38 77 PHE A C 1
ATOM 586 O O . PHE A 1 77 ? -9.740 9.618 6.475 1.00 91.38 77 PHE A O 1
ATOM 593 N N . LYS A 1 78 ? -7.719 8.808 5.891 1.00 90.38 78 LYS A N 1
ATOM 594 C CA . LYS A 1 78 ? -8.019 7.391 6.134 1.00 90.38 78 LYS A CA 1
ATOM 595 C C . LYS A 1 78 ? -8.312 7.127 7.612 1.00 90.38 78 LYS A C 1
ATOM 597 O O . LYS A 1 78 ? -9.326 6.494 7.913 1.00 90.38 78 LYS A O 1
ATOM 602 N N . GLU A 1 79 ? -7.495 7.665 8.515 1.00 94.25 79 GLU A N 1
ATOM 603 C CA . GLU A 1 79 ? -7.701 7.539 9.965 1.00 94.25 79 GLU A CA 1
ATOM 604 C C . GLU A 1 79 ? -9.020 8.184 10.416 1.00 94.25 79 GLU A C 1
ATOM 606 O O . GLU A 1 79 ? -9.806 7.556 11.127 1.00 94.25 79 GLU A O 1
ATOM 611 N N . GLU A 1 80 ? -9.352 9.373 9.900 1.00 96.88 80 GLU A N 1
ATOM 612 C CA . GLU A 1 80 ? -10.650 10.008 10.168 1.00 96.88 80 GLU A CA 1
ATOM 613 C C . GLU A 1 80 ? -11.832 9.128 9.724 1.00 96.88 80 GLU A C 1
ATOM 615 O O . GLU A 1 80 ? -12.873 9.085 10.390 1.00 96.88 80 GLU A O 1
ATOM 620 N N . GLN A 1 81 ? -11.707 8.400 8.607 1.00 97.00 81 GLN A N 1
ATOM 621 C CA . GLN A 1 81 ? -12.763 7.480 8.171 1.00 97.00 81 GLN A CA 1
ATOM 622 C C . GLN A 1 81 ? -12.876 6.257 9.088 1.00 97.00 81 GLN A C 1
ATOM 624 O O . GLN A 1 81 ? -13.998 5.809 9.356 1.00 97.00 81 GLN A O 1
ATOM 629 N N . TYR A 1 82 ? -11.758 5.732 9.597 1.00 96.25 82 TYR A N 1
ATOM 630 C CA . TYR A 1 82 ? -11.784 4.647 10.579 1.00 96.25 82 TYR A CA 1
ATOM 631 C C . TYR A 1 82 ? -12.439 5.075 11.888 1.00 96.25 82 TYR A C 1
ATOM 633 O O . TYR A 1 82 ? -13.271 4.329 12.409 1.00 96.25 82 TYR A O 1
ATOM 641 N N . ASP A 1 83 ? -12.161 6.284 12.372 1.00 97.75 83 ASP A N 1
ATOM 642 C CA . ASP A 1 83 ? -12.805 6.819 13.572 1.00 97.75 83 ASP A CA 1
ATOM 643 C C . ASP A 1 83 ? -14.321 6.943 13.399 1.00 97.75 83 ASP A C 1
ATOM 645 O O . ASP A 1 83 ? -15.090 6.494 14.258 1.00 97.75 83 ASP A O 1
ATOM 649 N N . ARG A 1 84 ? -14.770 7.458 12.247 1.00 97.88 84 ARG A N 1
ATOM 650 C CA . ARG A 1 84 ? -16.201 7.540 11.906 1.00 97.88 84 ARG A CA 1
ATOM 651 C C . ARG A 1 84 ? -16.857 6.162 11.859 1.00 97.88 84 ARG A C 1
ATOM 653 O O . ARG A 1 84 ? -17.963 5.985 12.377 1.00 97.88 84 ARG A O 1
ATOM 660 N N . LEU A 1 85 ? -16.187 5.177 11.258 1.00 97.75 85 LEU A N 1
ATOM 661 C CA . LEU A 1 85 ? -16.677 3.799 11.212 1.00 97.75 85 LEU A CA 1
ATOM 662 C C . LEU A 1 85 ? -16.748 3.190 12.617 1.00 97.75 85 LEU A C 1
ATOM 664 O O . LEU A 1 85 ? -17.760 2.588 12.979 1.00 97.75 85 LEU A O 1
ATOM 668 N N . ALA A 1 86 ? -15.710 3.378 13.430 1.00 97.25 86 ALA A N 1
ATOM 669 C CA . ALA A 1 86 ? -15.656 2.868 14.792 1.00 97.25 86 ALA A CA 1
ATOM 670 C C . ALA A 1 86 ? -16.750 3.493 15.672 1.00 97.25 86 ALA A C 1
ATOM 672 O O . ALA A 1 86 ? -17.397 2.790 16.452 1.00 97.25 86 ALA A O 1
ATOM 673 N N . GLU A 1 87 ? -17.006 4.795 15.534 1.00 98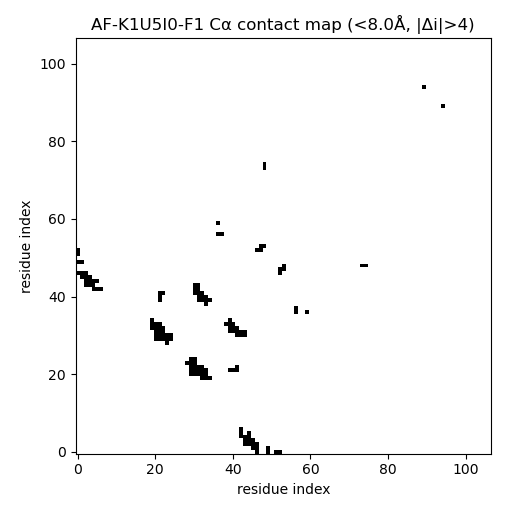.00 87 GLU A N 1
ATOM 674 C CA . GLU A 1 87 ? -18.114 5.473 16.210 1.00 98.00 87 GLU A CA 1
ATOM 675 C C . GLU A 1 87 ? -19.474 4.900 15.784 1.00 98.00 87 GLU A C 1
ATOM 677 O O . GLU A 1 87 ? -20.321 4.603 16.633 1.00 98.00 87 GLU A O 1
ATOM 682 N N . HIS A 1 88 ? -19.673 4.683 14.480 1.00 97.75 88 HIS A N 1
ATOM 683 C CA . HIS A 1 88 ? -20.897 4.084 13.955 1.00 97.75 88 HIS A CA 1
ATOM 684 C C . HIS A 1 88 ? -21.130 2.678 14.527 1.00 97.75 88 HIS A C 1
ATOM 686 O O . HIS A 1 88 ? -22.218 2.379 15.024 1.00 97.75 88 HIS A O 1
ATOM 692 N N . VAL A 1 89 ? -20.092 1.838 14.547 1.00 97.31 89 VAL A N 1
ATOM 693 C CA . VAL A 1 89 ? -20.152 0.492 15.135 1.00 97.31 89 VAL A CA 1
ATOM 694 C C . VAL A 1 89 ? -20.485 0.559 16.628 1.00 97.31 89 VAL A C 1
ATOM 696 O O . VAL A 1 89 ? -21.410 -0.121 17.066 1.00 97.31 89 VAL A O 1
ATOM 699 N N . ARG A 1 90 ? -19.810 1.415 17.409 1.00 96.69 90 ARG A N 1
ATOM 700 C CA . ARG A 1 90 ? -20.082 1.586 18.854 1.00 96.69 90 ARG A CA 1
ATOM 701 C C . ARG A 1 90 ? -21.530 1.979 19.143 1.00 96.69 90 ARG A C 1
ATOM 703 O O . ARG A 1 90 ? -22.073 1.585 20.171 1.00 96.69 90 ARG A O 1
ATOM 710 N N . ARG A 1 91 ? -22.152 2.754 18.251 1.00 97.69 91 ARG A N 1
ATOM 711 C CA . ARG A 1 91 ? -23.531 3.235 18.404 1.00 97.69 91 ARG A CA 1
ATOM 712 C C . ARG A 1 91 ? -24.580 2.164 18.113 1.00 97.69 91 ARG A C 1
ATOM 714 O O . ARG A 1 91 ? -25.662 2.205 18.694 1.00 97.69 91 ARG A O 1
ATOM 721 N N . HIS A 1 92 ? -24.280 1.237 17.206 1.00 97.88 92 HIS A N 1
ATOM 722 C CA . HIS A 1 92 ? -25.268 0.301 16.663 1.00 97.88 92 HIS A CA 1
ATOM 723 C C . HIS A 1 92 ? -25.003 -1.172 17.002 1.00 97.88 92 HIS A C 1
ATOM 725 O O . HIS A 1 92 ? -25.872 -2.011 16.771 1.00 97.88 92 HIS A O 1
ATOM 731 N N . VAL A 1 93 ? -23.847 -1.499 17.583 1.00 96.94 93 VAL A N 1
ATOM 732 C CA . VAL A 1 93 ? -23.468 -2.864 17.968 1.00 96.94 93 VAL A CA 1
ATOM 733 C C . VAL A 1 93 ? 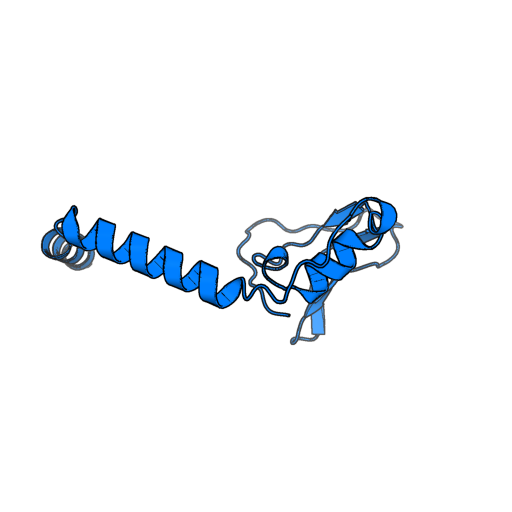-23.295 -2.950 19.482 1.00 96.94 93 VAL A C 1
ATOM 735 O O . VAL A 1 93 ? -22.645 -2.109 20.099 1.00 96.94 93 VAL A O 1
ATOM 738 N N . ASN A 1 94 ? -23.831 -4.008 20.098 1.00 96.94 94 ASN A N 1
ATOM 739 C CA . ASN A 1 94 ? -23.598 -4.310 21.512 1.00 96.94 94 ASN A CA 1
ATOM 740 C C . ASN A 1 94 ? -22.172 -4.855 21.710 1.00 96.94 94 ASN A C 1
ATOM 742 O O . ASN A 1 94 ? -21.961 -6.063 21.830 1.00 96.94 94 ASN A O 1
ATOM 746 N N . LEU A 1 95 ? -21.186 -3.955 21.717 1.00 95.75 95 LEU A N 1
ATOM 747 C CA . LEU A 1 95 ? -19.780 -4.310 21.902 1.00 95.75 95 LEU A CA 1
ATOM 748 C C . LEU A 1 95 ? -19.507 -5.077 23.206 1.00 95.75 95 LEU A C 1
ATOM 750 O O . LEU A 1 95 ? -18.765 -6.054 23.133 1.00 95.75 95 LEU A O 1
ATOM 754 N N . PRO A 1 96 ? -20.115 -4.742 24.367 1.00 95.12 96 PRO A N 1
ATOM 755 C CA . PRO A 1 96 ? -19.969 -5.562 25.569 1.00 95.12 96 PRO A CA 1
ATOM 756 C C . PRO A 1 96 ? -20.331 -7.037 25.351 1.00 95.12 96 PRO A C 1
ATOM 758 O O . PRO A 1 96 ? -19.592 -7.912 25.794 1.00 95.12 96 PRO A O 1
ATOM 761 N N . LEU A 1 97 ? -21.425 -7.327 24.637 1.00 95.62 97 LEU A N 1
ATOM 762 C CA . LEU A 1 97 ? -21.810 -8.702 24.308 1.00 95.62 97 LEU A CA 1
ATOM 763 C C . LEU A 1 97 ? -20.803 -9.367 23.361 1.00 95.62 97 LEU A C 1
ATOM 765 O O . LEU A 1 97 ? -20.422 -10.510 23.596 1.00 95.62 97 LEU A O 1
ATOM 769 N N . ILE A 1 98 ? -20.348 -8.665 22.318 1.00 94.56 98 ILE A N 1
ATOM 770 C CA . ILE A 1 98 ? -19.325 -9.189 21.399 1.00 94.56 98 ILE A CA 1
ATOM 771 C C . ILE A 1 98 ? -18.052 -9.555 22.166 1.00 94.56 98 ILE A C 1
ATOM 773 O O . ILE A 1 98 ? -17.545 -10.663 22.009 1.00 94.56 98 ILE A O 1
ATOM 777 N N . TYR A 1 99 ? -17.575 -8.674 23.047 1.00 94.25 99 TYR A N 1
ATOM 778 C CA . TYR A 1 99 ? -16.400 -8.959 23.866 1.00 94.25 99 TYR A CA 1
ATOM 779 C C . TYR A 1 99 ? -16.625 -10.138 24.811 1.00 94.25 99 TYR A C 1
ATOM 781 O O . TYR A 1 99 ? -15.733 -10.969 24.931 1.00 94.25 99 TYR A O 1
ATOM 789 N N . GLN A 1 100 ? -17.809 -10.272 25.420 1.00 95.69 100 GLN A N 1
ATOM 790 C CA . GLN A 1 100 ? -18.145 -11.456 26.221 1.00 95.69 100 GLN A CA 1
ATOM 791 C C . GLN A 1 100 ? -18.113 -12.752 25.399 1.00 95.69 100 GLN A C 1
ATOM 793 O O . GLN A 1 100 ? -17.671 -13.776 25.908 1.00 95.69 100 GLN A O 1
ATOM 798 N N . ILE A 1 101 ? -18.592 -12.735 24.152 1.00 95.56 101 ILE A N 1
ATOM 799 C CA . ILE A 1 101 ? -18.567 -13.914 23.272 1.00 95.56 101 ILE A CA 1
ATOM 800 C C . ILE A 1 101 ? -17.126 -14.266 22.888 1.00 95.56 101 ILE A C 1
ATOM 802 O O . ILE A 1 101 ? -16.755 -15.438 22.931 1.00 95.56 101 ILE A O 1
ATOM 806 N N . LEU A 1 102 ? -16.315 -13.265 22.532 1.00 92.88 102 LEU A N 1
ATOM 807 C CA . LEU A 1 102 ? -14.914 -13.472 22.164 1.00 92.88 102 LEU A CA 1
ATOM 808 C C . LEU A 1 102 ? -14.096 -14.035 23.329 1.00 92.88 102 LEU A C 1
ATOM 810 O O . LEU A 1 102 ? -13.245 -14.883 23.102 1.00 92.88 102 LEU A O 1
ATOM 814 N N . THR A 1 103 ? -14.366 -13.613 24.567 1.00 91.62 103 THR A N 1
ATOM 815 C CA . THR A 1 103 ? -13.606 -14.077 25.738 1.00 91.62 103 THR A CA 1
ATOM 816 C C . THR A 1 103 ? -14.106 -15.397 26.320 1.00 91.62 103 THR A C 1
ATOM 818 O O . THR A 1 103 ? -13.298 -16.150 26.847 1.00 91.62 103 THR A O 1
ATOM 821 N N . LYS A 1 104 ? -15.401 -15.727 26.207 1.00 77.06 104 LYS A N 1
ATOM 822 C CA . LYS A 1 104 ? -15.969 -16.974 26.764 1.00 77.06 104 LYS A CA 1
ATOM 823 C C . LYS A 1 104 ? -15.612 -18.255 26.005 1.00 77.06 104 LYS A C 1
ATOM 825 O O . LYS A 1 104 ? -15.793 -19.328 26.559 1.00 77.06 104 LYS A O 1
ATOM 830 N N . ASN A 1 105 ? -15.158 -18.171 24.756 1.00 60.28 105 ASN A N 1
ATOM 831 C CA . ASN A 1 105 ? -14.810 -19.351 23.948 1.00 60.28 105 ASN A CA 1
ATOM 832 C C . ASN A 1 105 ? -13.333 -19.778 24.094 1.00 60.28 105 ASN A C 1
ATOM 834 O O . ASN A 1 105 ? -12.840 -20.555 23.279 1.00 60.28 105 ASN A O 1
ATOM 838 N N . HIS A 1 106 ? -12.627 -19.254 25.101 1.00 57.94 106 HIS A N 1
ATOM 839 C CA . HIS A 1 106 ? -11.228 -19.571 25.401 1.00 57.94 106 HIS A CA 1
ATOM 840 C C . HIS A 1 106 ? -11.030 -20.342 26.724 1.00 57.94 106 HIS A C 1
ATOM 842 O O . HIS A 1 106 ? -9.887 -20.464 27.160 1.00 57.94 106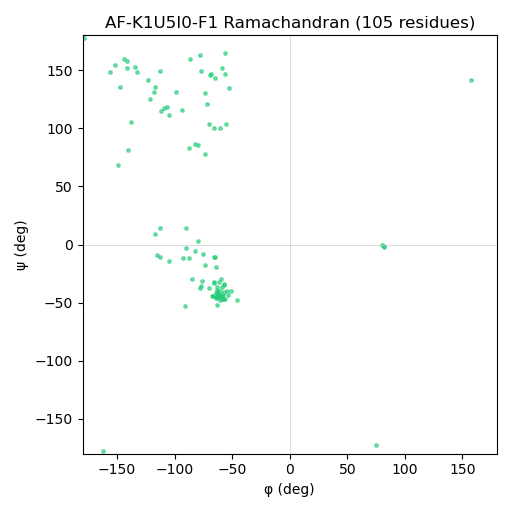 HIS A O 1
ATOM 848 N N . ASP A 1 107 ? -12.106 -20.891 27.305 1.00 45.84 107 ASP A N 1
ATOM 849 C CA . ASP A 1 107 ? -12.073 -21.832 28.439 1.00 45.84 107 ASP A CA 1
ATOM 850 C C . ASP A 1 107 ? -12.516 -23.243 28.011 1.00 45.84 107 ASP A C 1
ATOM 852 O O . ASP A 1 107 ? -13.553 -23.354 27.311 1.00 45.84 107 ASP A O 1
#